Protein AF-A0A954PNW9-F1 (afdb_monomer_lite)

Secondary structure (DSSP, 8-state):
-TTS-EEEEETTEEEEESTHHHHHHHHSTTSTT--EEEETTEEEES-HHHHHHHHHHHHHHHHHHHHHGGGHHHHHHHHHHHHHHTTS-TTTT-HHHHHHHHT--

pLDDT: mean 85.55, std 10.0, range [50.28, 96.69]

Structure (mmCIF, N/CA/C/O backbone):
data_AF-A0A954PNW9-F1
#
_entry.id   AF-A0A954PNW9-F1
#
loop_
_atom_site.group_PDB
_atom_site.id
_atom_site.type_symbol
_atom_site.label_atom_id
_atom_site.label_alt_id
_atom_site.label_comp_id
_atom_site.label_asym_id
_atom_site.label_entity_id
_atom_site.label_seq_id
_atom_site.pdbx_PDB_ins_code
_atom_site.Cartn_x
_atom_site.Cartn_y
_atom_site.Cartn_z
_atom_site.occupancy
_atom_site.B_iso_or_equiv
_atom_site.auth_seq_id
_atom_site.auth_comp_id
_atom_site.auth_asym_id
_atom_site.auth_atom_id
_atom_site.pdbx_PDB_model_num
ATOM 1 N N . MET A 1 1 ? 15.370 3.068 -17.443 1.00 50.28 1 MET A N 1
ATOM 2 C CA . MET A 1 1 ? 15.242 4.421 -16.848 1.00 50.28 1 MET A CA 1
ATOM 3 C C . MET A 1 1 ? 16.599 4.880 -16.326 1.00 50.28 1 MET A C 1
ATOM 5 O O . MET A 1 1 ? 17.410 4.027 -15.989 1.00 50.28 1 MET A O 1
ATOM 9 N N . LEU A 1 2 ? 16.840 6.194 -16.247 1.00 51.31 2 LEU A N 1
ATOM 10 C CA . LEU A 1 2 ? 18.144 6.839 -15.982 1.00 51.31 2 LEU A CA 1
ATOM 11 C C . LEU A 1 2 ? 18.814 6.547 -14.614 1.00 51.31 2 LEU A C 1
ATOM 13 O O . LEU A 1 2 ? 19.853 7.122 -14.330 1.00 51.31 2 LEU A O 1
ATOM 17 N N . TRP A 1 3 ? 18.282 5.640 -13.785 1.00 62.31 3 TRP A N 1
ATOM 18 C CA . TRP A 1 3 ? 18.783 5.385 -12.419 1.00 62.31 3 TRP A CA 1
ATOM 19 C C . TRP A 1 3 ? 18.659 3.916 -11.969 1.00 62.31 3 TRP A C 1
ATOM 21 O O . TRP A 1 3 ? 18.469 3.640 -10.790 1.00 62.31 3 TRP A O 1
ATOM 31 N N . GLY A 1 4 ? 18.679 2.954 -12.899 1.00 72.94 4 GLY A N 1
ATOM 32 C CA . GLY A 1 4 ? 18.599 1.518 -12.568 1.00 72.94 4 GLY A CA 1
ATOM 33 C C . GLY A 1 4 ? 17.204 1.000 -12.179 1.00 72.94 4 GLY A C 1
ATOM 34 O O . GLY A 1 4 ? 17.058 -0.176 -11.854 1.00 72.94 4 GLY A O 1
ATOM 35 N N . GLY A 1 5 ? 16.176 1.853 -12.246 1.00 79.88 5 GLY A N 1
ATOM 36 C CA . GLY A 1 5 ? 14.777 1.460 -12.075 1.00 79.88 5 GLY A CA 1
ATOM 37 C C . GLY A 1 5 ? 14.238 0.661 -13.265 1.00 79.88 5 GLY A C 1
ATOM 38 O O . GLY A 1 5 ? 14.556 0.950 -14.429 1.00 79.88 5 GLY A O 1
ATOM 39 N N . LYS A 1 6 ? 13.411 -0.335 -12.955 1.00 85.62 6 LYS A N 1
ATOM 40 C CA . LYS A 1 6 ? 12.689 -1.200 -13.888 1.00 85.62 6 LYS A CA 1
ATOM 41 C C . LYS A 1 6 ? 11.192 -0.914 -13.791 1.00 85.62 6 LYS A C 1
ATOM 43 O O . LYS A 1 6 ? 10.688 -0.542 -12.735 1.00 85.62 6 LYS A O 1
ATOM 48 N N . VAL A 1 7 ? 10.504 -1.089 -14.912 1.00 89.25 7 VAL A N 1
ATOM 49 C CA . VAL A 1 7 ? 9.050 -0.972 -15.020 1.00 89.25 7 VAL A CA 1
ATOM 50 C C . VAL A 1 7 ? 8.511 -2.220 -15.703 1.00 89.25 7 VAL A C 1
ATOM 52 O O . VAL A 1 7 ? 9.148 -2.734 -16.625 1.00 89.25 7 VAL A O 1
ATOM 55 N N . ARG A 1 8 ? 7.354 -2.708 -15.263 1.00 90.75 8 ARG A N 1
ATOM 56 C CA . ARG A 1 8 ? 6.601 -3.753 -15.962 1.00 90.75 8 ARG A CA 1
ATOM 57 C C . ARG A 1 8 ? 5.103 -3.496 -15.845 1.00 90.75 8 ARG A C 1
ATOM 59 O O . ARG A 1 8 ? 4.650 -2.950 -14.849 1.00 90.75 8 ARG A O 1
ATOM 66 N N . LEU A 1 9 ? 4.344 -3.890 -16.862 1.00 88.94 9 LEU A N 1
ATOM 67 C CA . LEU A 1 9 ? 2.884 -3.926 -16.804 1.00 88.94 9 LEU A CA 1
ATOM 68 C C . LEU A 1 9 ? 2.464 -5.349 -16.438 1.00 88.94 9 LEU A C 1
ATOM 70 O O . LEU A 1 9 ? 2.905 -6.298 -17.092 1.00 88.94 9 LEU A O 1
ATOM 74 N N . ARG A 1 10 ? 1.638 -5.506 -15.406 1.00 86.25 10 ARG A N 1
ATOM 75 C CA . ARG A 1 10 ? 1.164 -6.815 -14.953 1.00 86.25 10 ARG A CA 1
ATOM 76 C C . ARG A 1 10 ? -0.247 -6.704 -14.396 1.00 86.25 10 ARG A C 1
ATOM 78 O O . ARG A 1 10 ? -0.506 -5.866 -13.542 1.00 86.25 10 ARG A O 1
ATOM 85 N N . ASP A 1 11 ? -1.145 -7.554 -14.894 1.00 84.12 11 ASP A N 1
ATOM 86 C CA . ASP A 1 11 ? -2.526 -7.686 -14.406 1.00 84.12 11 ASP A CA 1
ATOM 87 C C . ASP A 1 11 ? -3.278 -6.340 -14.287 1.00 84.12 11 ASP A C 1
ATOM 89 O O . ASP A 1 11 ? -4.006 -6.106 -13.327 1.00 84.12 11 ASP A O 1
ATOM 93 N N . GLY A 1 12 ? -3.071 -5.434 -15.253 1.00 82.62 12 GLY A N 1
ATOM 94 C CA . GLY A 1 12 ? -3.718 -4.114 -15.294 1.00 82.62 12 GLY A CA 1
ATOM 95 C C . GLY A 1 12 ? -3.036 -3.011 -14.472 1.00 82.62 12 GLY A C 1
ATOM 96 O O . GLY A 1 12 ? -3.476 -1.866 -14.530 1.00 82.62 12 GLY A O 1
ATOM 97 N N . ALA A 1 13 ? -1.943 -3.314 -13.765 1.00 88.56 13 ALA A N 1
ATOM 98 C CA . ALA A 1 13 ? -1.178 -2.351 -12.976 1.00 88.56 13 ALA A CA 1
ATOM 99 C C . ALA A 1 13 ? 0.235 -2.128 -13.538 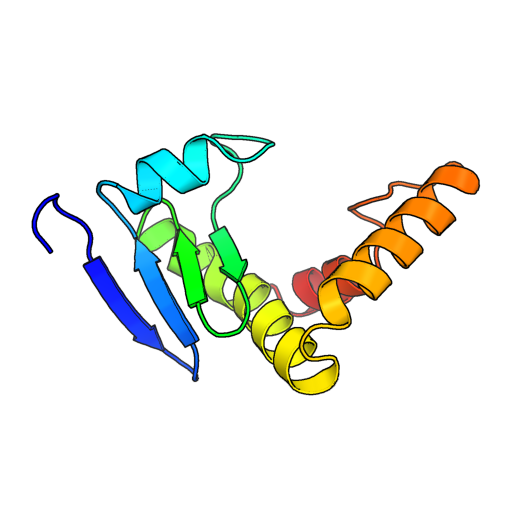1.00 88.56 13 ALA A C 1
ATOM 101 O O . ALA A 1 13 ? 0.872 -3.042 -14.074 1.00 88.56 13 ALA A O 1
ATOM 102 N N . ILE A 1 14 ? 0.741 -0.902 -13.401 1.00 90.75 14 ILE A N 1
ATOM 103 C CA . ILE A 1 14 ? 2.112 -0.533 -13.758 1.00 90.75 14 ILE A CA 1
ATOM 104 C C . ILE A 1 14 ? 2.983 -0.653 -12.510 1.00 90.75 14 ILE A C 1
ATOM 106 O O . ILE A 1 14 ? 2.853 0.117 -11.564 1.00 90.75 14 ILE A O 1
ATOM 110 N N . GLU A 1 15 ? 3.898 -1.607 -12.524 1.00 91.44 15 GLU A N 1
ATOM 111 C CA . GLU A 1 15 ? 4.817 -1.895 -11.433 1.00 91.44 15 GLU A CA 1
ATOM 112 C C . GLU A 1 15 ? 6.173 -1.216 -11.680 1.00 91.44 15 GLU A C 1
ATOM 114 O O . GLU A 1 15 ? 6.827 -1.489 -12.689 1.00 91.44 15 GLU A O 1
ATOM 119 N N . PHE A 1 16 ? 6.632 -0.373 -10.752 1.00 89.69 16 PHE A N 1
ATOM 120 C CA . PHE A 1 16 ? 7.973 0.224 -10.768 1.00 89.69 16 PHE A CA 1
ATOM 121 C C . PHE A 1 16 ? 8.810 -0.278 -9.596 1.00 89.69 16 PHE A C 1
ATOM 123 O O . PHE A 1 16 ? 8.359 -0.26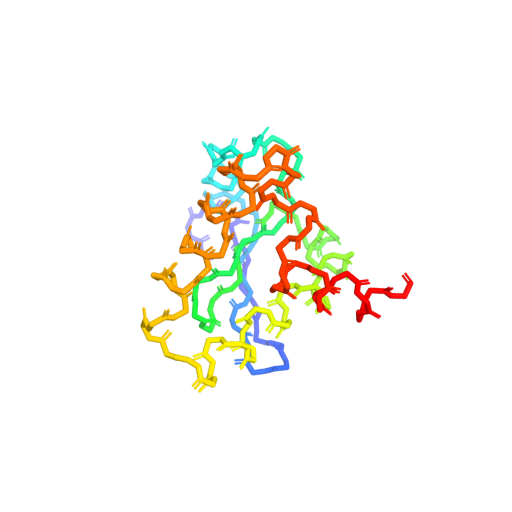1 -8.454 1.00 89.69 16 PHE A O 1
ATOM 130 N N . TYR A 1 17 ? 10.055 -0.673 -9.854 1.00 87.75 17 TYR A N 1
ATOM 131 C CA . TYR A 1 17 ? 10.957 -1.166 -8.813 1.00 87.75 17 TYR A CA 1
ATOM 132 C C . TYR A 1 17 ? 12.432 -0.894 -9.103 1.00 87.75 17 TYR A C 1
ATOM 134 O O . TYR A 1 17 ? 12.855 -0.792 -10.255 1.00 87.75 17 TYR A O 1
ATOM 142 N N . GLY A 1 18 ? 13.241 -0.842 -8.042 1.00 82.88 18 GLY A N 1
ATOM 143 C CA . GLY A 1 18 ? 14.674 -0.567 -8.124 1.00 82.88 18 GLY A CA 1
ATOM 144 C C . GLY A 1 18 ? 15.023 0.907 -8.371 1.00 82.88 18 GLY A C 1
ATOM 145 O O . GLY A 1 18 ? 14.197 1.732 -8.759 1.00 82.88 18 GLY A O 1
ATOM 146 N N . GLY A 1 19 ? 16.286 1.264 -8.139 1.00 84.31 19 GLY A N 1
ATOM 147 C CA . GLY A 1 19 ? 16.752 2.641 -8.314 1.00 84.31 19 GLY A CA 1
ATOM 148 C C . GLY A 1 19 ? 16.007 3.637 -7.417 1.00 84.31 19 GLY A C 1
ATOM 149 O O . GLY A 1 19 ? 15.832 3.400 -6.222 1.00 84.31 19 GLY A O 1
ATOM 150 N N . LEU A 1 20 ? 15.543 4.745 -8.004 1.00 80.56 20 LEU A N 1
ATOM 151 C CA . LEU A 1 20 ? 14.840 5.813 -7.284 1.00 80.56 20 LEU A CA 1
ATOM 152 C C . LEU A 1 20 ? 13.532 5.344 -6.627 1.00 80.56 20 LEU A C 1
ATOM 154 O O . LEU A 1 20 ? 13.194 5.834 -5.552 1.00 80.56 20 LEU A O 1
ATOM 158 N N . THR A 1 21 ? 12.813 4.382 -7.216 1.00 78.56 21 THR A N 1
ATOM 159 C CA . THR A 1 21 ? 11.569 3.886 -6.604 1.00 78.56 21 THR A CA 1
ATOM 160 C C . THR A 1 21 ? 11.861 3.127 -5.319 1.00 78.56 21 THR A C 1
ATOM 162 O O . THR A 1 21 ? 11.132 3.282 -4.348 1.00 78.56 21 THR A O 1
ATOM 165 N N . ALA A 1 22 ? 12.973 2.390 -5.261 1.00 77.94 22 ALA A N 1
ATOM 166 C CA . ALA A 1 22 ? 13.395 1.718 -4.039 1.00 77.94 22 ALA A CA 1
ATOM 167 C C . ALA A 1 22 ? 13.757 2.712 -2.933 1.00 77.94 22 ALA A C 1
ATOM 169 O O . ALA A 1 22 ? 13.389 2.494 -1.782 1.00 77.94 22 ALA A O 1
ATOM 170 N N . ALA A 1 23 ? 14.428 3.816 -3.279 1.00 78.00 23 ALA A N 1
ATOM 171 C CA . ALA A 1 23 ? 14.720 4.892 -2.333 1.00 78.00 23 ALA A CA 1
ATOM 172 C C . ALA A 1 23 ? 13.436 5.567 -1.817 1.00 78.00 23 ALA A C 1
ATOM 174 O O . ALA A 1 23 ? 13.309 5.796 -0.616 1.00 78.00 23 ALA A O 1
ATOM 175 N N . LEU A 1 24 ? 12.469 5.824 -2.705 1.00 79.06 24 LEU A N 1
ATOM 176 C CA . LEU A 1 24 ? 11.186 6.432 -2.350 1.00 79.06 24 LEU A CA 1
ATOM 177 C C . LEU A 1 24 ? 10.348 5.512 -1.458 1.00 79.06 24 LEU A C 1
ATOM 179 O O . LEU A 1 24 ? 9.885 5.947 -0.408 1.00 79.06 24 LEU A O 1
ATOM 183 N N . VAL A 1 25 ? 10.217 4.231 -1.807 1.00 77.06 25 VAL A N 1
ATOM 184 C CA . VAL A 1 25 ? 9.464 3.263 -0.995 1.00 77.06 25 VAL A CA 1
ATOM 185 C C . VAL A 1 25 ? 10.105 3.096 0.388 1.00 77.06 25 VAL A C 1
ATOM 187 O O . VAL A 1 25 ? 9.395 3.094 1.387 1.00 77.06 25 VAL A O 1
ATOM 190 N N . ARG A 1 26 ? 11.445 3.083 0.481 1.00 77.00 26 ARG A N 1
ATOM 191 C CA . ARG A 1 26 ? 12.164 3.071 1.772 1.00 77.00 26 ARG A CA 1
ATOM 192 C C . ARG A 1 26 ? 11.926 4.300 2.646 1.00 77.00 26 ARG A C 1
ATOM 194 O O . ARG A 1 26 ? 12.164 4.222 3.847 1.00 77.00 26 ARG A O 1
ATOM 201 N N . SER A 1 27 ? 11.536 5.427 2.055 1.00 76.50 27 SER A N 1
ATOM 202 C CA . SER A 1 27 ? 11.253 6.661 2.794 1.00 76.50 27 SER A CA 1
ATOM 203 C C . SER A 1 27 ? 9.823 6.731 3.342 1.00 76.50 27 SER A C 1
ATOM 205 O O . SER A 1 27 ? 9.553 7.552 4.216 1.00 76.50 27 SER A O 1
ATOM 207 N N . LEU A 1 28 ? 8.915 5.867 2.870 1.00 75.06 28 LEU A N 1
ATOM 208 C CA . LEU A 1 28 ? 7.543 5.781 3.375 1.00 75.06 28 LEU A CA 1
ATOM 209 C C . LEU A 1 28 ? 7.515 4.998 4.690 1.00 75.06 28 LEU A C 1
ATOM 211 O O . LEU A 1 28 ? 8.132 3.942 4.734 1.00 75.06 28 LEU A O 1
ATOM 215 N N . PRO A 1 29 ? 6.787 5.420 5.737 1.00 64.31 29 PRO A N 1
ATOM 216 C CA . PRO A 1 29 ? 6.598 4.609 6.942 1.00 64.31 29 PRO A CA 1
ATOM 217 C C . PRO A 1 29 ? 5.920 3.275 6.591 1.00 64.31 29 PRO A C 1
ATOM 219 O O . PRO A 1 29 ? 4.963 3.302 5.817 1.00 64.31 29 PRO A O 1
ATOM 222 N N . PRO A 1 30 ? 6.334 2.120 7.152 1.00 62.62 30 PRO A N 1
ATOM 223 C CA . PRO A 1 30 ? 7.396 1.860 8.146 1.00 62.62 30 PRO A CA 1
ATOM 224 C C . PRO A 1 30 ? 8.842 1.707 7.606 1.00 62.62 30 PRO A C 1
ATOM 226 O O . PRO A 1 30 ? 9.726 1.228 8.315 1.00 62.62 30 PRO A O 1
ATOM 229 N N . GLY A 1 31 ? 9.120 2.108 6.371 1.00 69.31 31 GLY A N 1
ATOM 230 C CA . GLY A 1 31 ? 10.457 2.233 5.792 1.00 69.31 31 GLY A CA 1
ATOM 231 C C . GLY A 1 31 ? 10.895 0.966 5.055 1.00 69.31 31 GLY A C 1
ATOM 232 O O . GLY A 1 31 ? 10.266 0.586 4.070 1.0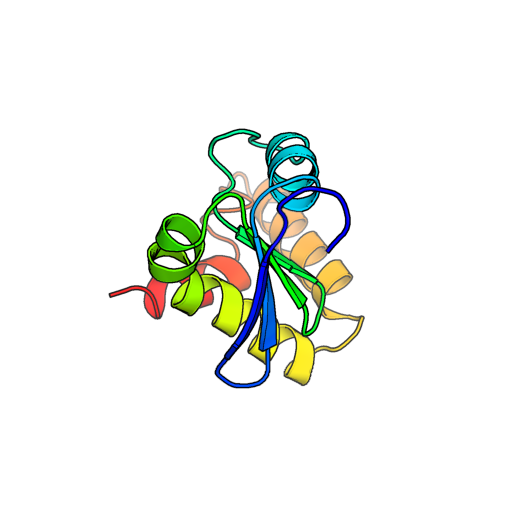0 69.31 31 GLY A O 1
ATOM 233 N N . PRO A 1 32 ? 11.965 0.271 5.493 1.00 63.00 32 PRO A N 1
ATOM 234 C CA . PRO A 1 32 ? 12.454 -0.934 4.819 1.00 63.00 32 PRO A CA 1
ATOM 235 C C . PRO A 1 32 ? 11.453 -2.100 4.829 1.00 63.00 32 PRO A C 1
ATOM 237 O O . PRO A 1 32 ? 11.592 -2.999 4.005 1.00 63.00 32 PRO A O 1
ATOM 240 N N . LEU A 1 33 ? 10.458 -2.074 5.723 1.00 64.06 33 LEU A N 1
ATOM 241 C CA . LEU A 1 33 ? 9.388 -3.073 5.805 1.00 64.06 33 LEU A CA 1
ATOM 242 C C . LEU A 1 33 ? 8.302 -2.888 4.727 1.00 64.06 33 LEU A C 1
ATOM 244 O O . LEU A 1 33 ? 7.519 -3.804 4.494 1.00 64.06 33 LEU A O 1
ATOM 248 N N . THR A 1 34 ? 8.262 -1.737 4.051 1.00 72.31 34 THR A N 1
ATOM 249 C CA . THR A 1 34 ? 7.304 -1.459 2.975 1.00 72.31 34 THR A CA 1
ATOM 250 C C . THR A 1 34 ? 7.777 -2.133 1.689 1.00 72.31 34 THR A C 1
ATOM 252 O O . THR A 1 34 ? 8.617 -1.599 0.966 1.00 72.31 34 THR A O 1
ATOM 255 N N . ALA A 1 35 ? 7.303 -3.343 1.403 1.00 73.31 35 ALA A N 1
ATOM 256 C CA . ALA A 1 35 ? 7.708 -4.076 0.199 1.00 73.31 35 ALA A CA 1
ATOM 257 C C . ALA A 1 35 ? 7.097 -3.489 -1.090 1.00 73.31 35 ALA A C 1
ATOM 259 O O . ALA A 1 35 ? 7.745 -3.511 -2.144 1.00 73.31 35 ALA A O 1
ATOM 260 N N . GLY A 1 36 ? 5.894 -2.920 -0.979 1.00 79.75 36 GLY A N 1
ATOM 261 C CA . GLY A 1 36 ? 5.121 -2.325 -2.060 1.00 79.75 36 GLY A CA 1
ATOM 262 C C . GLY A 1 36 ? 4.231 -1.186 -1.559 1.00 79.75 36 GLY A C 1
ATOM 263 O O . GLY A 1 36 ? 4.011 -1.049 -0.357 1.00 79.75 36 GLY A O 1
ATOM 264 N N . PHE A 1 37 ? 3.793 -0.329 -2.476 1.00 83.44 37 PHE A N 1
ATOM 265 C CA . PHE A 1 37 ? 2.779 0.687 -2.225 1.00 83.44 37 PHE A CA 1
ATOM 266 C C . PHE A 1 37 ? 1.996 0.989 -3.503 1.00 83.44 37 PHE A C 1
ATOM 268 O O . PHE A 1 37 ? 2.590 1.287 -4.546 1.00 83.44 37 PHE A O 1
ATOM 275 N N . THR A 1 38 ? 0.669 0.955 -3.408 1.00 88.62 38 THR A N 1
ATOM 276 C CA . THR A 1 38 ? -0.238 1.217 -4.527 1.00 88.62 38 THR A CA 1
ATOM 277 C C . THR A 1 38 ? -0.739 2.659 -4.547 1.00 88.62 38 THR A C 1
ATOM 279 O O . THR A 1 38 ? -1.292 3.175 -3.579 1.00 88.62 38 THR A O 1
ATOM 282 N N . LEU A 1 39 ? -0.612 3.290 -5.712 1.00 86.31 39 LEU A N 1
ATOM 283 C CA . LEU A 1 39 ? -1.162 4.592 -6.065 1.00 86.31 39 LEU A CA 1
ATOM 284 C C . LEU A 1 39 ? -2.013 4.456 -7.323 1.00 86.31 39 LEU A C 1
ATOM 286 O O . LEU A 1 39 ? -1.529 4.566 -8.452 1.00 86.31 39 LEU A O 1
ATOM 290 N N . GLY A 1 40 ? -3.304 4.215 -7.125 1.00 88.62 40 GLY A N 1
ATOM 291 C CA . GLY A 1 40 ? -4.229 3.965 -8.223 1.00 88.62 40 GLY A CA 1
ATOM 292 C C . GLY A 1 40 ? -3.843 2.718 -9.009 1.00 88.62 40 GLY A C 1
ATOM 293 O O . GLY A 1 40 ? -3.885 1.619 -8.471 1.00 88.62 40 GLY A O 1
ATOM 294 N N . HIS A 1 41 ? -3.436 2.894 -10.267 1.00 90.94 41 HIS A N 1
ATOM 295 C CA . HIS A 1 41 ? -2.953 1.814 -11.140 1.00 90.94 41 HIS A CA 1
ATOM 296 C C . HIS A 1 41 ? -1.434 1.619 -11.106 1.00 90.94 41 HIS A C 1
ATOM 298 O O . HIS A 1 41 ? -0.896 0.832 -11.884 1.00 90.94 41 HIS A O 1
ATOM 304 N N . VAL A 1 42 ? -0.726 2.346 -10.243 1.00 89.81 42 VAL A N 1
ATOM 305 C CA . VAL A 1 42 ? 0.731 2.277 -10.120 1.00 89.81 42 VAL A CA 1
ATOM 306 C C . VAL A 1 42 ? 1.107 1.562 -8.831 1.00 89.81 42 VAL A C 1
ATOM 308 O O . VAL A 1 42 ? 0.687 1.975 -7.759 1.00 89.81 42 VAL A O 1
ATOM 311 N N . ILE A 1 43 ? 1.945 0.534 -8.922 1.00 90.31 43 ILE A N 1
ATOM 312 C CA . ILE A 1 43 ? 2.507 -0.170 -7.768 1.00 90.31 43 ILE A CA 1
ATOM 313 C C . ILE A 1 43 ? 4.003 0.139 -7.713 1.00 90.31 43 ILE A C 1
ATOM 315 O O . ILE A 1 43 ? 4.746 -0.121 -8.660 1.00 90.31 43 ILE A O 1
ATOM 319 N N . LEU A 1 44 ? 4.461 0.708 -6.605 1.00 89.44 44 LEU A N 1
ATOM 320 C CA . LEU A 1 44 ? 5.866 1.025 -6.367 1.00 89.44 44 LEU A CA 1
ATOM 321 C C . LEU A 1 44 ? 6.459 -0.009 -5.418 1.00 89.44 44 LEU A C 1
ATOM 323 O O . LEU A 1 44 ? 5.917 -0.222 -4.344 1.00 89.44 44 LEU A O 1
ATOM 327 N N . GLY A 1 45 ? 7.586 -0.615 -5.774 1.00 86.81 45 GLY A N 1
ATOM 328 C CA . GLY A 1 45 ? 8.289 -1.571 -4.923 1.00 86.81 45 GLY A CA 1
ATOM 329 C C . GLY A 1 45 ? 9.778 -1.286 -4.790 1.00 86.81 45 GLY A C 1
ATOM 330 O O . GLY A 1 45 ? 10.383 -0.552 -5.581 1.00 86.81 45 GLY A O 1
ATOM 331 N N . GLN A 1 46 ? 10.394 -1.906 -3.784 1.00 85.12 46 GLN A N 1
ATOM 332 C CA . GLN A 1 46 ? 11.844 -1.827 -3.591 1.00 85.12 46 GLN A CA 1
ATOM 333 C C . GLN A 1 46 ? 12.602 -2.729 -4.573 1.00 85.12 46 GLN A C 1
ATOM 335 O O . GLN A 1 46 ? 13.560 -2.295 -5.216 1.00 85.12 46 GLN A O 1
ATOM 340 N N . THR A 1 47 ? 12.162 -3.979 -4.724 1.00 84.94 47 THR A N 1
ATOM 341 C CA . THR A 1 47 ? 12.799 -4.993 -5.577 1.00 84.94 47 THR A CA 1
ATOM 342 C C . THR A 1 47 ? 11.754 -5.749 -6.395 1.00 84.94 47 THR A C 1
ATOM 344 O O . THR A 1 47 ? 10.574 -5.760 -6.055 1.00 84.94 47 THR A O 1
ATOM 347 N N . GLY A 1 48 ? 12.189 -6.396 -7.482 1.00 83.62 48 GLY A N 1
ATOM 348 C CA . GLY A 1 48 ? 11.297 -7.221 -8.304 1.00 83.62 48 GLY A CA 1
ATOM 349 C C . GLY A 1 48 ? 10.761 -8.434 -7.542 1.00 83.62 48 GLY A C 1
ATOM 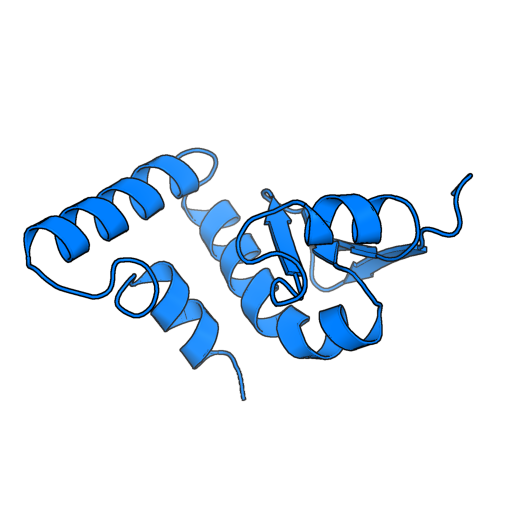350 O O . GLY A 1 48 ? 9.582 -8.737 -7.666 1.00 83.62 48 GLY A O 1
ATOM 351 N N . GLN A 1 49 ? 11.605 -9.054 -6.706 1.00 84.94 49 GLN A N 1
ATOM 352 C CA . GLN A 1 49 ? 11.208 -10.152 -5.821 1.00 84.94 49 GLN A CA 1
ATOM 353 C C . GLN A 1 49 ? 10.174 -9.688 -4.792 1.00 84.94 49 GLN A C 1
ATOM 355 O O . GLN A 1 49 ? 9.133 -10.310 -4.661 1.00 84.94 49 GLN A O 1
ATOM 360 N N . GLY A 1 50 ? 10.400 -8.540 -4.141 1.00 83.62 50 GLY A N 1
ATOM 361 C CA . GLY A 1 50 ? 9.438 -7.994 -3.184 1.00 83.62 50 GLY A CA 1
ATOM 362 C C . GLY A 1 50 ? 8.076 -7.732 -3.826 1.00 83.62 50 GLY A C 1
ATOM 363 O O . GLY A 1 50 ? 7.058 -8.053 -3.232 1.00 83.62 50 GLY A O 1
ATOM 364 N N . LEU A 1 51 ? 8.042 -7.234 -5.068 1.00 86.38 51 LEU A N 1
ATOM 365 C CA . LEU A 1 51 ? 6.793 -7.091 -5.826 1.00 86.38 51 LEU A CA 1
ATOM 366 C C . LEU A 1 51 ? 6.176 -8.417 -6.279 1.00 86.38 51 LEU A C 1
ATOM 368 O O . LEU A 1 51 ? 4.987 -8.457 -6.579 1.00 86.38 51 LEU A O 1
ATOM 372 N N . GLU A 1 52 ? 6.948 -9.490 -6.400 1.00 86.25 52 GLU A N 1
ATOM 373 C CA . GLU A 1 52 ? 6.381 -10.820 -6.630 1.00 86.25 52 GLU A CA 1
ATOM 374 C C . GLU A 1 52 ? 5.721 -11.346 -5.364 1.00 86.25 52 GLU A C 1
ATOM 376 O O . GLU A 1 52 ? 4.595 -11.836 -5.449 1.00 86.25 52 GLU A O 1
ATOM 381 N N . ASP A 1 53 ? 6.361 -11.125 -4.216 1.00 85.06 53 ASP A N 1
ATOM 382 C CA . ASP A 1 53 ? 5.850 -11.518 -2.910 1.00 85.06 53 ASP A CA 1
ATOM 383 C C . ASP A 1 53 ? 4.587 -10.712 -2.563 1.00 85.06 53 ASP A C 1
ATOM 385 O O . ASP A 1 53 ? 3.547 -11.302 -2.295 1.00 85.06 53 ASP A O 1
ATOM 389 N N . VAL A 1 54 ? 4.619 -9.372 -2.647 1.00 85.44 54 VAL A N 1
ATOM 390 C CA . VAL A 1 54 ? 3.473 -8.507 -2.287 1.00 85.44 54 VAL A CA 1
ATOM 391 C C . VAL A 1 54 ? 2.526 -8.157 -3.427 1.00 85.44 54 VAL A C 1
ATOM 393 O O . VAL A 1 54 ? 1.484 -7.542 -3.207 1.00 85.44 54 VAL A O 1
ATOM 396 N N . GLY A 1 55 ? 2.829 -8.570 -4.656 1.00 83.94 55 GLY A N 1
ATOM 397 C CA . GLY A 1 55 ? 2.083 -8.124 -5.833 1.00 83.94 55 GLY A CA 1
ATOM 398 C C . GLY A 1 55 ? 0.603 -8.496 -5.804 1.00 83.94 55 GLY A C 1
ATOM 399 O O . GLY A 1 55 ? -0.220 -7.749 -6.323 1.00 83.94 55 GLY A O 1
ATOM 400 N N . GLN A 1 56 ? 0.234 -9.628 -5.198 1.00 87.25 56 GLN A N 1
ATOM 401 C CA . GLN A 1 56 ? -1.180 -9.995 -5.064 1.00 87.25 56 GLN A CA 1
ATOM 402 C C . GLN A 1 56 ? -1.927 -9.076 -4.088 1.00 87.25 56 GLN A C 1
ATOM 404 O O . GLN A 1 56 ? -3.035 -8.650 -4.413 1.00 87.25 56 GLN A O 1
ATOM 409 N N . HIS A 1 57 ? -1.294 -8.718 -2.965 1.00 90.88 57 HIS A N 1
ATOM 410 C CA . HIS A 1 57 ? -1.818 -7.761 -1.988 1.00 90.88 57 HIS A CA 1
ATOM 411 C C . HIS A 1 57 ? -2.007 -6.377 -2.625 1.00 90.88 57 HIS A C 1
ATOM 413 O O . HIS A 1 57 ? -3.115 -5.848 -2.644 1.00 90.88 57 HIS A O 1
ATOM 419 N N . GLU A 1 58 ? -0.970 -5.837 -3.269 1.00 90.50 58 GLU A N 1
ATOM 420 C CA . GLU A 1 58 ? -1.025 -4.518 -3.916 1.00 90.50 58 GLU A CA 1
ATOM 421 C C . GLU A 1 58 ? -2.084 -4.452 -5.033 1.00 90.50 58 GLU A C 1
ATOM 423 O O . GLU A 1 58 ? -2.802 -3.465 -5.186 1.00 90.50 58 GLU A O 1
ATOM 428 N N . ARG A 1 59 ? -2.291 -5.542 -5.784 1.00 90.19 59 ARG A N 1
ATOM 429 C CA . ARG A 1 59 ? -3.353 -5.593 -6.806 1.00 90.19 59 ARG A CA 1
ATOM 430 C C . ARG A 1 59 ? -4.765 -5.547 -6.222 1.00 90.19 59 ARG A C 1
ATOM 432 O O . ARG A 1 59 ? -5.686 -5.140 -6.931 1.00 90.19 59 ARG A O 1
ATOM 439 N N . VAL A 1 60 ? -4.970 -5.953 -4.967 1.00 92.19 60 VAL A N 1
ATOM 440 C CA . VAL A 1 60 ? -6.261 -5.739 -4.294 1.00 92.19 60 VAL A CA 1
ATOM 441 C C . VAL A 1 60 ? -6.510 -4.246 -4.123 1.00 92.19 60 VAL A C 1
ATOM 443 O O . VAL A 1 60 ? -7.609 -3.788 -4.429 1.00 92.19 60 VAL A O 1
ATOM 446 N N . HIS A 1 61 ? -5.490 -3.473 -3.752 1.00 92.88 61 HIS A N 1
ATOM 447 C CA . HIS A 1 61 ? -5.593 -2.018 -3.668 1.00 92.88 61 HIS A CA 1
ATOM 448 C C . HIS A 1 61 ? -5.862 -1.364 -5.025 1.00 92.88 61 HIS A C 1
ATOM 450 O O . HIS A 1 61 ? -6.659 -0.430 -5.088 1.00 92.88 61 HIS A O 1
ATOM 456 N N . VAL A 1 62 ? -5.312 -1.898 -6.121 1.00 92.19 62 VAL A N 1
ATOM 457 C CA . VAL A 1 62 ? -5.662 -1.442 -7.481 1.00 92.19 62 VAL A CA 1
ATOM 458 C C . VAL A 1 62 ? -7.155 -1.658 -7.754 1.00 92.19 62 VAL A C 1
ATOM 460 O O . VAL A 1 62 ? -7.850 -0.723 -8.141 1.00 92.19 62 VAL A O 1
ATOM 463 N N . ARG A 1 63 ? -7.694 -2.852 -7.472 1.00 91.94 63 ARG A N 1
ATOM 464 C CA . ARG A 1 63 ? -9.133 -3.142 -7.653 1.00 91.94 63 ARG A CA 1
ATOM 465 C C . ARG A 1 63 ? -10.027 -2.311 -6.732 1.00 91.94 63 ARG A C 1
ATOM 467 O O . ARG A 1 63 ? -11.119 -1.892 -7.119 1.00 91.94 63 ARG A O 1
ATOM 474 N N . GLN A 1 64 ? -9.585 -2.062 -5.503 1.00 92.81 64 GLN A N 1
ATOM 475 C CA . GLN A 1 64 ? -10.277 -1.168 -4.577 1.00 92.81 64 GLN A CA 1
ATOM 476 C C . GLN A 1 64 ? -10.287 0.263 -5.121 1.00 92.81 64 GLN A C 1
ATOM 478 O O . GLN A 1 64 ? -11.334 0.910 -5.086 1.00 92.81 64 GLN A O 1
ATOM 483 N N . PHE A 1 65 ? -9.177 0.733 -5.691 1.00 92.44 65 PHE A N 1
ATOM 484 C CA . PHE A 1 65 ? -9.118 2.028 -6.356 1.00 92.44 65 PHE A CA 1
ATOM 485 C C . PHE A 1 65 ? -10.006 2.082 -7.599 1.00 92.44 65 PHE A C 1
ATOM 487 O O . PHE A 1 65 ? -10.652 3.091 -7.832 1.00 92.44 65 PHE A O 1
ATOM 494 N N . GLU A 1 66 ? -10.129 1.011 -8.376 1.00 92.44 66 GLU A N 1
ATOM 495 C CA . GLU A 1 66 ? -11.072 0.973 -9.504 1.00 92.44 66 GLU A CA 1
ATOM 496 C C . GLU A 1 66 ? -12.532 1.101 -9.050 1.00 92.44 66 GLU A C 1
ATOM 498 O O . GLU A 1 66 ? -13.345 1.718 -9.737 1.00 92.44 66 GLU A O 1
ATOM 503 N N . ARG A 1 67 ? -12.867 0.562 -7.871 1.00 93.44 67 ARG A N 1
ATOM 504 C CA . ARG A 1 67 ? -14.214 0.651 -7.290 1.00 93.44 67 ARG A CA 1
ATOM 505 C C . ARG A 1 67 ? -14.504 2.011 -6.656 1.00 93.44 67 ARG A C 1
ATOM 507 O O . ARG A 1 67 ? -15.610 2.525 -6.796 1.00 93.44 67 ARG A O 1
ATOM 514 N N . TRP A 1 68 ? -13.551 2.554 -5.905 1.00 92.31 68 TRP A N 1
ATOM 515 C CA . TRP A 1 68 ? -13.745 3.757 -5.087 1.00 92.31 68 TRP A CA 1
ATOM 516 C C . TRP A 1 68 ? -13.180 5.027 -5.731 1.00 92.31 68 TRP A C 1
ATOM 518 O O . TRP A 1 68 ? -13.522 6.139 -5.328 1.00 92.31 68 TRP A O 1
ATOM 528 N N . GLY A 1 69 ? -12.306 4.885 -6.722 1.00 91.75 69 GLY A N 1
ATOM 529 C CA . GLY A 1 69 ? -11.564 5.977 -7.334 1.00 91.75 69 GLY A CA 1
ATOM 530 C C . GLY A 1 69 ? -10.801 6.804 -6.291 1.00 91.75 69 GLY A C 1
ATOM 531 O O . GLY A 1 69 ? -10.318 6.271 -5.286 1.00 91.75 69 GLY A O 1
ATOM 532 N N . PRO A 1 70 ? -10.750 8.136 -6.465 1.00 90.31 70 PRO A N 1
ATOM 533 C CA . PRO A 1 70 ? -10.136 9.052 -5.503 1.00 90.31 70 PRO A CA 1
ATOM 534 C C . PRO A 1 70 ? -10.713 8.981 -4.079 1.00 90.31 70 PRO A C 1
ATOM 536 O O . PRO A 1 70 ? -10.052 9.422 -3.141 1.00 90.31 70 PRO A O 1
ATOM 539 N N . LEU A 1 71 ? -11.918 8.423 -3.889 1.00 93.19 71 LEU A N 1
ATOM 540 C CA . LEU A 1 71 ? -12.519 8.263 -2.560 1.00 93.19 71 LEU A CA 1
ATOM 541 C C . LEU A 1 71 ? -11.875 7.139 -1.743 1.00 93.19 71 LEU A C 1
ATOM 543 O O . LEU A 1 71 ? -12.082 7.096 -0.532 1.00 93.19 71 LEU A O 1
ATOM 547 N N . MET A 1 72 ? -11.067 6.269 -2.357 1.00 92.19 72 MET A N 1
ATOM 548 C CA . MET A 1 72 ? -10.383 5.188 -1.646 1.00 92.19 72 MET A CA 1
ATOM 549 C C . MET A 1 72 ? -9.568 5.716 -0.458 1.00 92.19 72 MET A C 1
ATOM 551 O O . MET A 1 72 ? -9.710 5.205 0.647 1.00 92.19 72 MET A O 1
ATOM 555 N N . GLY A 1 73 ? -8.763 6.765 -0.661 1.00 89.06 73 GLY A N 1
ATOM 556 C CA . GLY A 1 73 ? -7.932 7.356 0.394 1.00 89.06 73 GLY A CA 1
ATOM 557 C C . GLY A 1 73 ? -8.758 7.878 1.579 1.00 89.06 73 GLY A C 1
ATOM 558 O O . GLY A 1 73 ? -8.543 7.430 2.705 1.00 89.06 73 GLY A O 1
ATOM 559 N N . PRO A 1 74 ? -9.738 8.775 1.354 1.00 93.50 74 PRO A N 1
ATOM 560 C CA . PRO A 1 74 ? -10.635 9.243 2.408 1.00 93.50 74 PRO A CA 1
ATOM 561 C C . PRO A 1 74 ? -11.372 8.120 3.149 1.00 93.50 74 PRO A C 1
ATOM 563 O O . PRO A 1 74 ? -11.462 8.161 4.375 1.00 93.50 74 PRO A O 1
ATOM 566 N N . VAL A 1 75 ? -11.877 7.105 2.438 1.00 94.44 75 VAL A N 1
ATOM 567 C CA . VAL A 1 75 ? -12.616 5.992 3.060 1.00 94.44 75 VAL A CA 1
ATOM 568 C C . VAL A 1 75 ? -11.680 5.086 3.864 1.00 94.44 75 VAL A C 1
ATOM 570 O O . VAL A 1 75 ? -12.031 4.691 4.976 1.00 94.44 75 VAL A O 1
ATOM 573 N N . TYR A 1 76 ? -10.475 4.817 3.359 1.00 93.06 76 TYR A N 1
ATOM 574 C CA . TYR A 1 76 ? -9.440 4.076 4.080 1.00 93.06 76 TYR A CA 1
ATOM 575 C C . TYR A 1 76 ? -9.073 4.783 5.388 1.00 93.06 76 TYR A C 1
ATOM 577 O O . TYR A 1 76 ? -9.131 4.177 6.458 1.00 93.06 76 TYR A O 1
ATOM 585 N N . LEU A 1 77 ? -8.762 6.083 5.320 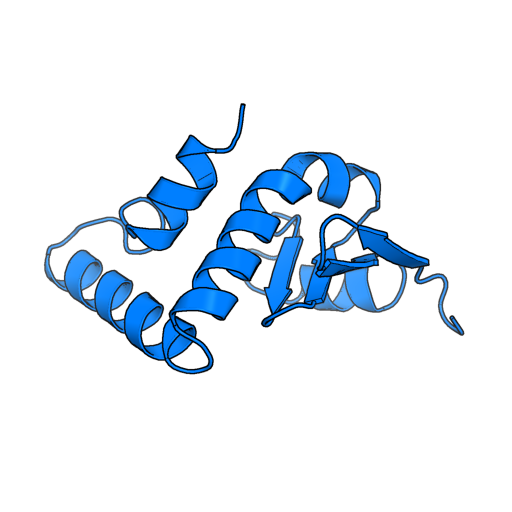1.00 92.88 77 LEU A N 1
ATOM 586 C CA . LEU A 1 77 ? -8.402 6.881 6.494 1.00 92.88 77 LEU A CA 1
ATOM 587 C C . LEU A 1 77 ? -9.564 6.990 7.485 1.00 92.88 77 LEU A C 1
ATOM 589 O O . LEU A 1 77 ? -9.347 6.904 8.692 1.00 92.88 77 LEU A O 1
ATOM 593 N N . GLY A 1 78 ? -10.797 7.126 6.991 1.00 95.94 78 GLY A N 1
ATOM 594 C CA . GLY A 1 78 ? -12.000 7.123 7.822 1.00 95.94 78 GLY A CA 1
ATOM 595 C C . GLY A 1 78 ? -12.188 5.804 8.577 1.00 95.94 78 GLY A C 1
ATOM 596 O O . GLY A 1 78 ? -12.461 5.821 9.778 1.00 95.94 78 GLY A O 1
ATOM 597 N N . ALA A 1 79 ? -11.981 4.664 7.910 1.00 94.50 79 ALA A N 1
ATOM 598 C CA . ALA A 1 79 ? -12.036 3.345 8.540 1.00 94.50 79 ALA A CA 1
ATOM 599 C C . ALA A 1 79 ? -10.929 3.169 9.593 1.00 94.50 79 ALA A C 1
ATOM 601 O O . ALA A 1 79 ? -11.215 2.753 10.718 1.00 94.50 79 ALA A O 1
ATOM 602 N N . SER A 1 80 ? -9.691 3.550 9.266 1.00 92.94 80 SER A N 1
ATOM 603 C CA . SER A 1 80 ? -8.561 3.539 10.202 1.00 92.94 80 SER A CA 1
ATOM 604 C C . SER A 1 80 ? -8.815 4.415 11.430 1.00 92.94 80 SER A C 1
ATOM 606 O O . SER A 1 80 ? -8.609 3.963 12.556 1.00 92.94 80 SER A O 1
ATOM 608 N N . ALA A 1 81 ? -9.319 5.639 11.243 1.00 94.94 81 ALA A N 1
ATOM 609 C CA . ALA A 1 81 ? -9.642 6.549 12.341 1.00 94.94 81 ALA A CA 1
ATOM 610 C C . ALA A 1 81 ? -10.757 5.987 13.233 1.00 94.94 81 ALA A C 1
ATOM 612 O O . ALA A 1 81 ? -10.648 6.019 14.457 1.00 94.94 81 ALA A O 1
ATOM 613 N N . TRP A 1 82 ? -11.807 5.418 12.640 1.00 96.69 82 TRP A N 1
ATOM 614 C CA . TRP A 1 82 ? -12.898 4.789 13.384 1.00 96.69 82 TRP A CA 1
ATOM 615 C C . TRP A 1 82 ? -12.434 3.602 14.236 1.00 96.69 82 TRP A C 1
ATOM 617 O O . TRP A 1 82 ? -12.849 3.465 15.388 1.00 96.69 82 TRP A O 1
ATOM 627 N N . LEU A 1 83 ? -11.564 2.750 13.687 1.00 96.50 83 LEU A N 1
ATOM 628 C CA . LEU A 1 83 ? -10.969 1.626 14.412 1.00 96.50 83 LEU A CA 1
ATOM 629 C C . LEU A 1 83 ? -10.075 2.115 15.551 1.00 96.50 83 LEU A C 1
ATOM 631 O O . LEU A 1 83 ? -10.215 1.647 16.681 1.00 96.50 83 LEU A O 1
ATOM 635 N N . TRP A 1 84 ? -9.229 3.106 15.278 1.00 95.25 84 TRP A N 1
ATOM 636 C CA . TRP A 1 84 ? -8.360 3.707 16.283 1.00 95.25 84 TRP A CA 1
ATOM 637 C C . TRP A 1 84 ? -9.152 4.308 17.451 1.00 95.25 84 TRP A C 1
ATOM 639 O O . TRP A 1 84 ? -8.854 4.021 18.609 1.00 95.25 84 TRP A O 1
ATOM 649 N N . LEU A 1 85 ? -10.229 5.049 17.164 1.00 96.50 85 LEU A N 1
ATOM 650 C CA . LEU A 1 85 ? -11.132 5.609 18.181 1.00 96.50 85 LEU A CA 1
ATOM 651 C C . LEU A 1 85 ? -11.828 4.534 19.032 1.00 96.50 85 LEU A C 1
ATOM 653 O O . LEU A 1 85 ? -12.285 4.821 20.136 1.00 96.50 85 LEU A O 1
ATOM 657 N N . ARG A 1 86 ? -11.903 3.293 18.541 1.00 96.12 86 ARG A N 1
ATOM 658 C CA . ARG A 1 86 ? -12.427 2.130 19.271 1.00 96.12 86 ARG A CA 1
ATOM 659 C C . ARG A 1 86 ? -11.337 1.295 19.955 1.00 96.12 86 ARG A C 1
ATOM 661 O O . ARG A 1 86 ? -11.644 0.212 20.448 1.00 96.12 86 ARG A O 1
ATOM 668 N N . GLY A 1 87 ? -10.089 1.766 19.979 1.00 94.88 87 GLY A N 1
ATOM 669 C CA . GLY A 1 87 ? -8.956 1.053 20.577 1.00 94.88 87 GLY A CA 1
ATOM 670 C C . GLY A 1 87 ? -8.492 -0.168 19.777 1.00 94.88 87 GLY A C 1
ATOM 671 O O . GLY A 1 87 ? -7.869 -1.064 20.342 1.00 94.88 87 GLY A O 1
ATOM 672 N N . ARG A 1 88 ? -8.825 -0.232 18.482 1.00 95.12 88 ARG A N 1
ATOM 673 C CA . ARG A 1 88 ? -8.435 -1.311 17.562 1.00 95.12 88 ARG A CA 1
ATOM 674 C C . ARG A 1 88 ? -7.199 -0.942 16.742 1.00 95.12 88 ARG A C 1
ATOM 676 O O . ARG A 1 88 ? -6.793 0.221 16.708 1.00 95.12 88 ARG A O 1
ATOM 683 N N . ASP A 1 89 ? -6.606 -1.926 16.067 1.00 93.44 89 ASP A N 1
ATOM 684 C CA . ASP A 1 89 ? -5.444 -1.699 15.205 1.00 93.44 89 ASP A CA 1
ATOM 685 C C . ASP A 1 89 ? -5.898 -1.022 13.902 1.00 93.44 89 ASP A C 1
ATOM 687 O O . ASP A 1 89 ? -6.556 -1.627 13.057 1.00 93.44 89 ASP A O 1
ATOM 691 N N . ALA A 1 90 ? -5.556 0.258 13.740 1.00 91.44 90 ALA A N 1
ATOM 692 C CA . ALA A 1 90 ? -6.002 1.088 12.620 1.00 91.44 90 ALA A CA 1
ATOM 693 C C . ALA A 1 90 ? -5.574 0.568 11.237 1.00 91.44 90 ALA A C 1
ATOM 695 O O . ALA A 1 90 ? -6.158 0.983 10.234 1.00 91.44 90 ALA A O 1
ATOM 696 N N . TYR A 1 91 ? -4.559 -0.297 11.182 1.00 89.38 91 TYR A N 1
ATOM 697 C CA . TYR A 1 91 ? -4.043 -0.895 9.958 1.00 89.38 91 TYR A CA 1
ATOM 698 C C . TYR A 1 91 ? -4.519 -2.345 9.827 1.00 89.38 91 TYR A C 1
ATOM 700 O O . TYR A 1 91 ? -5.251 -2.671 8.899 1.00 89.38 91 TYR A O 1
ATOM 708 N N . ARG A 1 92 ? -4.200 -3.213 10.796 1.00 89.62 92 ARG A N 1
ATOM 709 C CA . ARG A 1 92 ? -4.491 -4.657 10.698 1.00 89.62 92 ARG A CA 1
ATOM 710 C C . ARG A 1 92 ? -5.979 -4.986 10.702 1.00 89.62 92 ARG A C 1
ATOM 712 O O . ARG A 1 92 ? -6.378 -5.975 10.096 1.00 89.62 92 ARG A O 1
ATOM 719 N N . ASP A 1 93 ? -6.792 -4.181 11.386 1.00 92.81 93 ASP A N 1
ATOM 720 C CA . ASP A 1 93 ? -8.244 -4.363 11.407 1.00 92.81 93 ASP A CA 1
ATOM 721 C C . ASP A 1 93 ? -8.953 -3.610 10.268 1.00 92.81 93 ASP A C 1
ATOM 723 O O . ASP A 1 93 ? -10.177 -3.716 10.137 1.00 92.81 93 ASP A O 1
ATOM 727 N N . ASN A 1 94 ? -8.224 -2.832 9.456 1.00 94.50 94 ASN A N 1
ATOM 728 C CA . ASN A 1 94 ? -8.814 -2.059 8.370 1.00 94.50 94 ASN A CA 1
ATOM 729 C C . ASN A 1 94 ? -9.414 -3.019 7.321 1.00 94.50 94 ASN A C 1
ATOM 731 O O . ASN A 1 94 ? -8.689 -3.866 6.799 1.00 94.50 94 ASN A O 1
ATOM 735 N N . PRO A 1 95 ? -10.710 -2.903 6.962 1.00 93.25 95 PRO A N 1
ATOM 736 C CA . PRO A 1 95 ? -11.340 -3.784 5.979 1.00 93.25 95 PRO A CA 1
ATOM 737 C C . PRO A 1 95 ? -10.598 -3.868 4.641 1.00 93.25 95 PRO A C 1
ATOM 739 O O . PRO A 1 95 ? -10.603 -4.930 4.021 1.00 93.25 95 PRO A O 1
ATOM 742 N N . PHE A 1 96 ? -9.951 -2.777 4.219 1.00 92.75 96 PHE A N 1
ATOM 743 C CA . PHE A 1 96 ? -9.174 -2.731 2.981 1.00 92.75 96 PHE A CA 1
ATOM 744 C C . PHE A 1 96 ? -7.933 -3.628 3.062 1.00 92.75 96 PHE A C 1
ATOM 746 O O . PHE A 1 96 ? -7.683 -4.403 2.140 1.00 92.75 96 PHE A O 1
ATOM 753 N N . GLU A 1 97 ? -7.211 -3.570 4.183 1.00 92.06 97 GLU A N 1
ATOM 754 C CA . GLU A 1 97 ? -6.042 -4.411 4.469 1.00 92.06 97 GLU A CA 1
ATOM 755 C C . GLU A 1 97 ? -6.450 -5.867 4.682 1.00 92.06 97 GLU A C 1
ATOM 757 O O . GLU A 1 97 ? -5.855 -6.776 4.115 1.00 92.06 97 GLU A O 1
ATOM 762 N N . VAL A 1 98 ? -7.518 -6.112 5.445 1.00 93.00 98 VAL A N 1
ATOM 763 C CA . VAL A 1 98 ? -8.046 -7.463 5.685 1.00 93.00 98 VAL A CA 1
ATOM 764 C C . VAL A 1 98 ? -8.440 -8.138 4.370 1.00 93.00 98 VAL A C 1
ATOM 766 O O . VAL A 1 98 ? -8.160 -9.321 4.179 1.00 93.00 98 VAL A O 1
ATOM 769 N N . GLU A 1 99 ? -9.086 -7.416 3.451 1.00 92.12 99 GLU A N 1
ATOM 770 C CA . GLU A 1 99 ? -9.387 -7.929 2.111 1.00 92.12 99 GLU A CA 1
ATOM 771 C C . GLU A 1 99 ? -8.108 -8.244 1.322 1.00 92.12 99 GLU A C 1
ATOM 773 O O . GLU A 1 99 ? -8.047 -9.287 0.664 1.00 92.12 99 GLU A O 1
ATOM 778 N N . ALA A 1 100 ? -7.093 -7.380 1.414 1.00 89.88 100 ALA A N 1
ATOM 779 C CA . ALA A 1 100 ? -5.819 -7.552 0.728 1.00 89.88 100 ALA A CA 1
ATOM 780 C C . ALA A 1 100 ? -5.028 -8.761 1.259 1.00 89.88 100 ALA A C 1
ATOM 782 O O . ALA A 1 100 ? -4.563 -9.585 0.473 1.00 89.88 100 ALA A O 1
ATOM 783 N N . PHE A 1 101 ? -4.955 -8.942 2.580 1.00 89.25 101 PHE A N 1
ATOM 784 C CA . PHE A 1 101 ? -4.305 -10.094 3.215 1.00 89.25 101 PHE A CA 1
ATOM 785 C C . PHE A 1 101 ? -5.068 -11.408 3.028 1.00 89.25 101 PHE A C 1
ATOM 787 O O . PHE A 1 101 ? -4.445 -12.458 2.955 1.00 89.25 101 PHE A O 1
ATOM 794 N N . ARG A 1 102 ? -6.401 -11.394 2.899 1.00 87.56 102 ARG A N 1
ATOM 795 C CA . ARG A 1 102 ? -7.172 -12.617 2.588 1.00 87.56 102 ARG A CA 1
ATOM 796 C C . ARG A 1 102 ? -6.881 -13.180 1.201 1.00 87.56 102 ARG A C 1
ATOM 798 O O . ARG A 1 102 ? -7.101 -14.363 0.972 1.00 87.56 102 ARG A O 1
ATOM 805 N N . GLN A 1 103 ? -6.464 -12.323 0.275 1.00 76.88 103 GLN A N 1
ATOM 806 C CA . GLN A 1 103 ? -6.086 -12.715 -1.083 1.00 76.88 103 GLN A CA 1
ATOM 807 C C . GLN A 1 103 ? -4.583 -12.995 -1.200 1.00 76.88 103 GLN A C 1
ATOM 809 O O . GLN A 1 103 ? -4.100 -13.237 -2.302 1.00 76.88 103 GLN A O 1
ATOM 814 N N . PHE A 1 104 ? -3.866 -12.968 -0.073 1.00 67.38 104 PHE A N 1
ATOM 815 C CA . PHE A 1 104 ? -2.480 -13.382 0.050 1.00 67.38 104 PHE A CA 1
ATOM 816 C C . PHE A 1 104 ? -2.435 -14.880 0.414 1.00 67.38 104 PHE A C 1
ATOM 818 O O . PHE A 1 104 ? -2.935 -15.232 1.484 1.00 67.38 104 PHE A O 1
ATOM 825 N N . 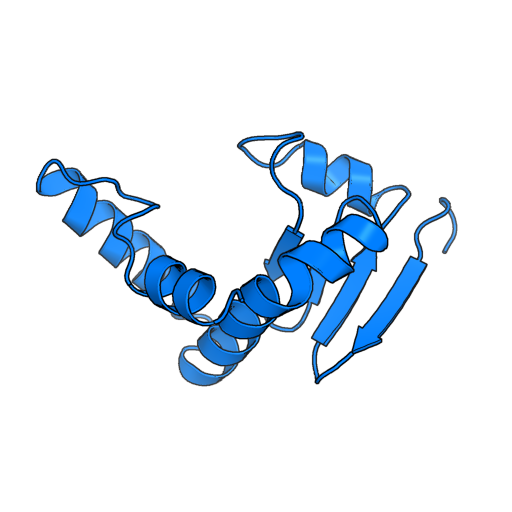PRO A 1 105 ? -1.943 -15.769 -0.466 1.00 54.88 105 PRO A N 1
ATOM 826 C CA . PRO A 1 105 ? -1.805 -17.197 -0.181 1.00 54.88 105 PRO A CA 1
ATOM 827 C C . PRO A 1 105 ? -0.697 -17.504 0.833 1.00 54.88 105 PRO A C 1
ATOM 829 O O . PRO A 1 105 ? 0.276 -16.721 0.925 1.00 54.88 105 PRO A O 1
#

Radius of gyration: 14.11 Å; chains: 1; bounding box: 33×26×37 Å

Sequence (105 aa):
MLWGGKVRLRDGAIEFYGGLTAALVRSLPPGPLTAGFTLGHVILGQTGQGLEDVGQHERVHVRQFERWGPLMGPVYLGASAWLWLRGRDAYRDNPFEVEAFRQFP

Foldseek 3Di:
DVFQKDWDDDPQAIEIEDGVLLVVQQVDPVHPPRQWDDDQRYIGGHDPVSCVQLVQLNVLVNVCCVVQPPCSVVVLVVQLVVQVVVVHHSQCPRPSNVVSVVSRD